Protein AF-A0A7S4K8N4-F1 (afdb_monomer_lite)

Secondary structure (DSSP, 8-state):
--HHHHHHHHHHHHHHT-SS--HHHHHHHHHHHHHHHHTT--S-HHHHHHHHHHHHHHHHHHHHHHHHHHTS----HHHHHHHHHHHHHHHHHHHHHHHHHHHHHHHHHHHHH--

pLDDT: mean 83.5, std 9.21, range [55.28, 95.31]

Structure (mmCIF, N/CA/C/O backbone):
data_AF-A0A7S4K8N4-F1
#
_entry.id   AF-A0A7S4K8N4-F1
#
loop_
_atom_site.group_PDB
_atom_site.id
_atom_site.type_symbol
_atom_site.label_atom_id
_atom_site.label_alt_id
_atom_site.label_comp_id
_atom_site.label_asym_id
_atom_site.label_entity_id
_atom_site.label_seq_id
_atom_site.pdbx_PDB_ins_code
_atom_site.Cartn_x
_atom_site.Cartn_y
_atom_site.Cartn_z
_atom_site.occupancy
_atom_site.B_iso_or_equiv
_atom_site.auth_seq_id
_atom_site.auth_comp_id
_atom_site.auth_asym_id
_atom_site.auth_atom_id
_atom_site.pdbx_PDB_model_num
ATOM 1 N N . ASN A 1 1 ? 3.734 -0.345 -23.727 1.00 64.62 1 ASN A N 1
ATOM 2 C CA . ASN A 1 1 ? 2.789 0.740 -23.383 1.00 64.62 1 ASN A CA 1
ATOM 3 C C . ASN A 1 1 ? 2.795 0.883 -21.863 1.00 64.62 1 ASN A C 1
ATOM 5 O O . ASN A 1 1 ? 2.306 -0.019 -21.196 1.00 64.62 1 ASN A O 1
ATOM 9 N N . LYS A 1 2 ? 3.430 1.933 -21.319 1.00 78.88 2 LYS A N 1
ATOM 10 C CA . LYS A 1 2 ? 3.718 2.075 -19.873 1.00 78.88 2 LYS A CA 1
ATOM 11 C C . LYS A 1 2 ? 2.570 2.673 -19.048 1.00 78.88 2 LYS A C 1
ATOM 13 O O . LYS A 1 2 ? 2.656 2.744 -17.828 1.00 78.88 2 LYS A O 1
ATOM 18 N N . ILE A 1 3 ? 1.467 3.052 -19.697 1.00 83.38 3 ILE A N 1
ATOM 19 C CA . ILE A 1 3 ? 0.311 3.697 -19.052 1.00 83.38 3 ILE A CA 1
ATOM 20 C C . ILE A 1 3 ? -0.215 2.886 -17.855 1.00 83.38 3 ILE A C 1
ATOM 22 O O . ILE A 1 3 ? -0.474 3.456 -16.800 1.00 83.38 3 ILE A O 1
ATOM 26 N N . GLY A 1 4 ? -0.315 1.558 -17.983 1.00 83.12 4 GLY A N 1
ATOM 27 C CA . GLY A 1 4 ? -0.799 0.694 -16.899 1.00 83.12 4 GLY A CA 1
ATOM 28 C C . GLY A 1 4 ? 0.080 0.725 -15.643 1.00 83.12 4 GLY A C 1
ATOM 29 O O . GLY A 1 4 ? -0.440 0.724 -14.529 1.00 83.12 4 GLY A O 1
ATOM 30 N N . LEU A 1 5 ? 1.403 0.821 -15.817 1.00 83.56 5 LEU A N 1
ATOM 31 C CA . LEU A 1 5 ? 2.352 0.947 -14.713 1.00 83.56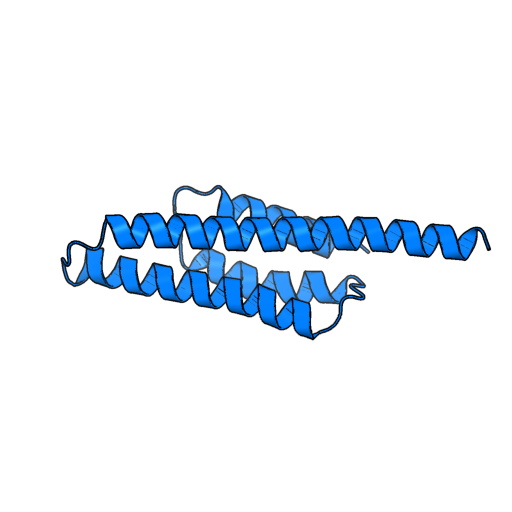 5 LEU A CA 1
ATOM 32 C C . LEU A 1 5 ? 2.169 2.282 -13.984 1.00 83.56 5 LEU A C 1
ATOM 34 O O . LEU A 1 5 ? 2.053 2.296 -12.761 1.00 83.56 5 LEU A O 1
ATOM 38 N N . TYR A 1 6 ? 2.092 3.393 -14.723 1.00 87.88 6 TYR A N 1
ATOM 39 C CA . TYR A 1 6 ? 1.951 4.722 -14.122 1.00 87.88 6 TYR A CA 1
ATOM 40 C C . TYR A 1 6 ? 0.627 4.893 -13.376 1.00 87.88 6 TYR A C 1
ATOM 42 O O . TYR A 1 6 ? 0.628 5.435 -12.271 1.00 87.88 6 TYR A O 1
ATOM 50 N N . ILE A 1 7 ? -0.478 4.361 -13.914 1.00 88.81 7 ILE A N 1
ATOM 51 C CA . ILE A 1 7 ? -1.773 4.343 -13.216 1.00 88.81 7 ILE A CA 1
ATOM 52 C C . ILE A 1 7 ? -1.659 3.552 -11.906 1.00 88.81 7 ILE A C 1
ATOM 54 O O . ILE A 1 7 ? -2.104 4.027 -10.864 1.00 88.81 7 ILE A O 1
ATOM 58 N N . CYS A 1 8 ? -1.012 2.383 -11.924 1.00 86.69 8 CYS A N 1
ATOM 59 C CA . CYS A 1 8 ? -0.812 1.579 -10.718 1.00 86.69 8 CYS A CA 1
ATOM 60 C C . CYS A 1 8 ? 0.031 2.320 -9.665 1.00 86.69 8 CYS A C 1
ATOM 62 O O . CYS A 1 8 ? -0.373 2.409 -8.505 1.00 86.69 8 CYS A O 1
ATOM 64 N N . CYS A 1 9 ? 1.155 2.924 -10.066 1.00 89.19 9 CYS A N 1
ATOM 65 C CA . CYS A 1 9 ? 1.998 3.724 -9.173 1.00 89.19 9 CYS A CA 1
ATOM 66 C C . CYS A 1 9 ? 1.234 4.911 -8.568 1.00 89.19 9 CYS A C 1
ATOM 68 O O . CYS A 1 9 ? 1.323 5.146 -7.361 1.00 89.19 9 CYS A O 1
ATOM 70 N N . GLN A 1 10 ? 0.448 5.628 -9.377 1.00 91.94 10 GLN A N 1
ATOM 71 C CA . GLN A 1 10 ? -0.388 6.729 -8.904 1.00 91.94 10 GLN A CA 1
ATOM 72 C C . GLN A 1 10 ? -1.418 6.249 -7.875 1.00 91.94 10 GLN A C 1
ATOM 74 O O . GLN A 1 10 ? -1.596 6.897 -6.843 1.00 91.94 10 GLN A O 1
ATOM 79 N N . THR A 1 11 ? -2.073 5.108 -8.112 1.00 90.69 11 THR A N 1
ATOM 80 C CA . THR A 1 11 ? -3.048 4.557 -7.163 1.00 90.69 11 THR A CA 1
ATOM 81 C C . THR A 1 11 ? -2.396 4.087 -5.865 1.00 90.69 11 THR A C 1
ATOM 83 O O . THR A 1 11 ? -2.928 4.383 -4.796 1.00 90.69 11 THR A O 1
ATOM 86 N N . ILE A 1 12 ? -1.237 3.420 -5.924 1.00 89.62 12 ILE A N 1
ATOM 87 C CA . ILE A 1 12 ? -0.487 3.015 -4.721 1.00 89.62 12 ILE A CA 1
ATOM 88 C C . ILE A 1 12 ? -0.147 4.244 -3.872 1.00 89.62 12 ILE A C 1
ATOM 90 O O . ILE A 1 12 ? -0.383 4.238 -2.663 1.00 89.62 12 ILE A O 1
ATOM 94 N N . ALA A 1 13 ? 0.364 5.309 -4.498 1.00 91.94 13 ALA A N 1
ATOM 95 C CA . ALA A 1 13 ? 0.668 6.556 -3.805 1.00 91.94 13 ALA A CA 1
ATOM 96 C C . ALA A 1 13 ? -0.600 7.189 -3.206 1.00 91.94 13 ALA A C 1
ATOM 98 O O . ALA A 1 13 ? -0.621 7.531 -2.026 1.00 91.94 13 ALA A O 1
ATOM 99 N N . PHE A 1 14 ? -1.685 7.278 -3.978 1.00 92.12 14 PHE A N 1
ATOM 100 C CA . PHE A 1 14 ? -2.954 7.828 -3.500 1.00 92.12 14 PHE A CA 1
ATOM 101 C C . PHE A 1 14 ? -3.485 7.094 -2.262 1.00 92.12 14 PHE A C 1
ATOM 103 O O . PHE A 1 14 ? -3.898 7.740 -1.299 1.00 92.12 14 PHE A O 1
ATOM 110 N N . VAL A 1 15 ? -3.467 5.759 -2.260 1.00 90.94 15 VAL A N 1
ATOM 111 C CA . VAL A 1 15 ? -3.943 4.966 -1.118 1.00 90.94 15 VAL A CA 1
ATOM 112 C C . VAL A 1 15 ? -3.018 5.125 0.088 1.00 90.94 15 VAL A C 1
ATOM 114 O O . VAL A 1 15 ? -3.507 5.296 1.201 1.00 90.94 15 VAL A O 1
ATOM 117 N N . ALA A 1 16 ? -1.699 5.114 -0.120 1.00 90.00 16 ALA A N 1
ATOM 118 C CA . ALA A 1 16 ? -0.729 5.230 0.967 1.00 90.00 16 ALA A CA 1
ATOM 119 C C . ALA A 1 16 ? -0.824 6.565 1.720 1.00 90.00 16 ALA A C 1
ATOM 121 O O . ALA A 1 16 ? -0.659 6.595 2.936 1.00 90.00 16 ALA A O 1
ATOM 122 N N . PHE A 1 17 ? -1.103 7.660 1.009 1.00 91.00 17 PHE A N 1
ATOM 123 C CA . PHE A 1 17 ? -1.220 8.998 1.596 1.00 91.00 17 PHE A CA 1
ATOM 124 C C . PHE A 1 17 ? -2.647 9.364 2.024 1.00 91.00 17 PHE A C 1
ATOM 126 O O . PHE A 1 17 ? -2.883 10.470 2.515 1.00 91.00 17 PHE A O 1
ATOM 133 N N . ASN A 1 18 ? -3.612 8.458 1.865 1.00 90.38 18 ASN A N 1
ATOM 134 C CA . ASN A 1 18 ? -4.976 8.715 2.297 1.00 90.38 18 ASN A CA 1
ATOM 13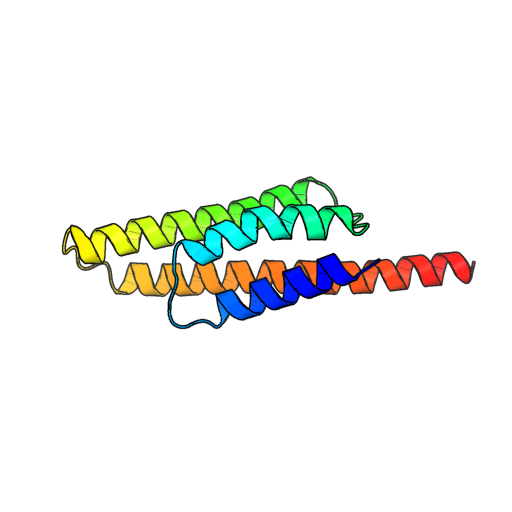5 C C . ASN A 1 18 ? -5.132 8.550 3.809 1.00 90.38 18 ASN A C 1
ATOM 137 O O . ASN A 1 18 ? -4.667 7.583 4.407 1.00 90.38 18 ASN A O 1
ATOM 141 N N . LYS A 1 19 ? -5.869 9.478 4.426 1.00 83.19 19 LYS A N 1
ATOM 142 C CA . LYS A 1 19 ? -6.194 9.420 5.859 1.00 83.19 19 LYS A CA 1
ATOM 143 C C . LYS A 1 19 ? -7.207 8.318 6.189 1.00 83.19 19 LYS A C 1
ATOM 145 O O . LYS A 1 19 ? -7.218 7.813 7.307 1.00 83.19 19 LYS A O 1
ATOM 150 N N . VAL A 1 20 ? -8.084 7.986 5.243 1.00 83.25 20 VAL A N 1
ATOM 151 C CA . VAL A 1 20 ? -9.157 7.000 5.421 1.00 83.25 20 VAL A CA 1
ATOM 152 C C . VAL A 1 20 ? -8.820 5.766 4.610 1.00 83.25 20 VAL A C 1
ATOM 154 O O . VAL A 1 20 ? -8.604 5.888 3.408 1.00 83.25 20 VAL A O 1
ATOM 157 N N . PHE A 1 21 ? -8.831 4.594 5.244 1.00 80.00 21 PHE A N 1
ATOM 158 C CA . PHE A 1 21 ? -8.682 3.306 4.573 1.00 80.00 21 PHE A CA 1
ATOM 159 C C . PHE A 1 21 ? -10.053 2.643 4.416 1.00 80.00 21 PHE A C 1
ATOM 161 O O . PHE A 1 21 ? -10.770 2.462 5.396 1.00 80.00 21 PHE A O 1
ATOM 168 N N . THR A 1 22 ? -10.432 2.292 3.185 1.00 84.06 22 THR A N 1
ATOM 169 C CA . THR A 1 22 ? -11.731 1.667 2.891 1.00 84.06 22 THR A CA 1
ATOM 170 C C . THR A 1 22 ? -11.549 0.377 2.098 1.00 84.06 22 THR A C 1
ATOM 172 O O . THR A 1 22 ? -10.571 0.218 1.366 1.00 84.06 22 THR A O 1
ATOM 175 N N . VAL A 1 23 ? -12.527 -0.533 2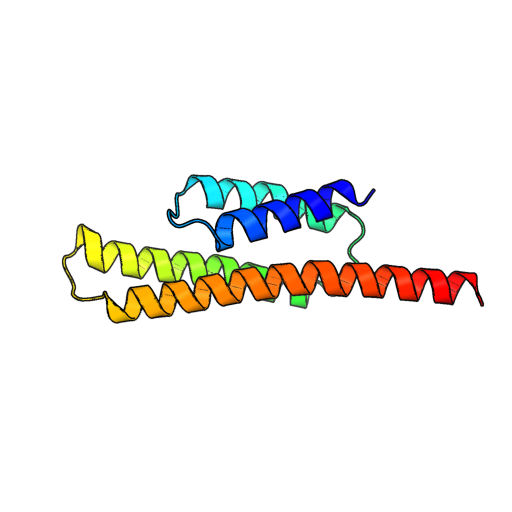.184 1.00 78.38 23 VAL A N 1
ATOM 176 C CA . VAL A 1 23 ? -12.556 -1.776 1.385 1.00 78.38 23 VAL A CA 1
ATOM 177 C C . VAL A 1 23 ? -12.459 -1.500 -0.121 1.00 78.38 23 VAL A C 1
ATOM 179 O O . VAL A 1 23 ? -11.904 -2.314 -0.855 1.00 78.38 23 VAL A O 1
ATOM 182 N N . GLN A 1 24 ? -12.913 -0.331 -0.585 1.00 81.88 24 GLN A N 1
ATOM 183 C CA . GLN A 1 24 ? -12.809 0.078 -1.986 1.00 81.88 24 GLN A CA 1
ATOM 184 C C . GLN A 1 24 ? -11.362 0.057 -2.506 1.00 81.88 24 GLN A C 1
ATOM 186 O O . GLN A 1 24 ? -11.133 -0.276 -3.669 1.00 81.88 24 GLN A O 1
ATOM 191 N N . TYR A 1 25 ? -10.376 0.362 -1.659 1.00 85.38 25 TYR A N 1
ATOM 192 C CA . TYR A 1 25 ? -8.969 0.347 -2.062 1.00 85.38 25 TYR A CA 1
ATOM 193 C C . TYR A 1 25 ? -8.462 -1.068 -2.348 1.00 85.38 25 TYR A C 1
ATOM 195 O O . TYR A 1 25 ? -7.654 -1.250 -3.254 1.00 85.38 25 TYR A O 1
ATOM 203 N N . LEU A 1 26 ? -8.977 -2.084 -1.644 1.00 76.38 26 LEU A N 1
ATOM 204 C CA . LEU A 1 26 ? -8.622 -3.489 -1.884 1.00 76.38 26 LEU A CA 1
ATOM 205 C C . LEU A 1 26 ? -8.998 -3.921 -3.303 1.00 76.38 26 LEU A C 1
ATOM 207 O O . LEU A 1 26 ? -8.223 -4.597 -3.978 1.00 76.38 26 LEU A O 1
ATOM 211 N N . VAL A 1 27 ? -10.162 -3.473 -3.779 1.00 81.38 27 VAL A N 1
ATOM 212 C CA . VAL A 1 27 ? -10.647 -3.762 -5.135 1.00 81.38 27 VAL A CA 1
ATOM 213 C C . VAL A 1 27 ? -9.693 -3.201 -6.190 1.00 81.38 27 VAL A C 1
ATOM 215 O O . VAL A 1 27 ? -9.414 -3.864 -7.189 1.00 81.38 27 VAL A O 1
ATOM 218 N N . TRP A 1 28 ? -9.136 -2.010 -5.959 1.00 83.94 28 TRP A N 1
ATOM 219 C CA . TRP A 1 28 ? -8.177 -1.406 -6.883 1.00 83.94 28 TRP A CA 1
ATOM 220 C C . TRP A 1 28 ? -6.887 -2.215 -6.994 1.00 83.94 28 TRP A C 1
ATOM 222 O O . TRP A 1 28 ? -6.382 -2.390 -8.101 1.00 83.94 28 TRP A O 1
ATOM 232 N N . TYR A 1 29 ? -6.387 -2.775 -5.891 1.00 79.19 29 TYR A N 1
ATOM 233 C CA . TYR A 1 29 ? -5.191 -3.616 -5.932 1.00 79.19 29 TYR A CA 1
ATOM 234 C C . TYR A 1 29 ? -5.391 -4.878 -6.778 1.00 79.19 29 TYR A C 1
ATOM 236 O O . TYR A 1 29 ? -4.518 -5.211 -7.579 1.00 79.19 29 TYR A O 1
ATOM 244 N N . PHE A 1 30 ? -6.549 -5.539 -6.690 1.00 77.56 30 PHE A N 1
ATOM 245 C CA . PHE A 1 30 ? -6.829 -6.721 -7.515 1.00 77.56 30 PHE A CA 1
ATOM 246 C C . PHE A 1 30 ? -6.874 -6.419 -9.017 1.00 77.56 30 PHE A C 1
ATOM 248 O O . PHE A 1 30 ? -6.480 -7.269 -9.812 1.00 77.56 30 PHE A O 1
ATOM 255 N N . ALA A 1 31 ? -7.312 -5.223 -9.412 1.00 79.12 31 ALA A N 1
ATOM 256 C CA . ALA A 1 31 ? -7.377 -4.826 -10.818 1.00 79.12 31 ALA A CA 1
ATOM 257 C C . ALA A 1 31 ? -6.040 -4.282 -11.355 1.00 79.12 31 ALA A C 1
ATOM 259 O O . ALA A 1 31 ? -5.647 -4.581 -12.484 1.00 79.12 31 ALA A O 1
ATOM 260 N N . LEU A 1 32 ? -5.328 -3.482 -10.557 1.00 75.75 32 LEU A N 1
ATOM 261 C CA . LEU A 1 32 ? -4.171 -2.712 -11.019 1.00 75.75 32 LEU A CA 1
ATOM 262 C C . LEU A 1 32 ? -2.850 -3.478 -10.946 1.00 75.75 32 LEU A C 1
ATOM 264 O O . LEU A 1 32 ? -1.970 -3.227 -11.771 1.00 75.75 32 LEU A O 1
ATOM 268 N N . LEU A 1 33 ? -2.698 -4.431 -10.017 1.00 72.31 33 LEU A N 1
ATOM 269 C CA . LEU A 1 33 ? -1.493 -5.266 -9.977 1.00 72.31 33 LEU A CA 1
ATOM 270 C C . LEU A 1 33 ? -1.326 -6.104 -11.261 1.00 72.31 33 LEU A C 1
ATOM 272 O O . LEU A 1 33 ? -0.268 -5.997 -11.883 1.00 72.31 33 LEU A O 1
ATOM 276 N N . PRO A 1 34 ? -2.334 -6.871 -11.731 1.00 74.50 34 PRO A N 1
ATOM 277 C CA . PRO A 1 34 ? -2.237 -7.609 -12.994 1.00 74.50 34 PRO A CA 1
ATOM 278 C C . PRO A 1 34 ? -1.927 -6.708 -14.193 1.00 74.50 34 PRO A C 1
ATOM 280 O O . PRO A 1 34 ?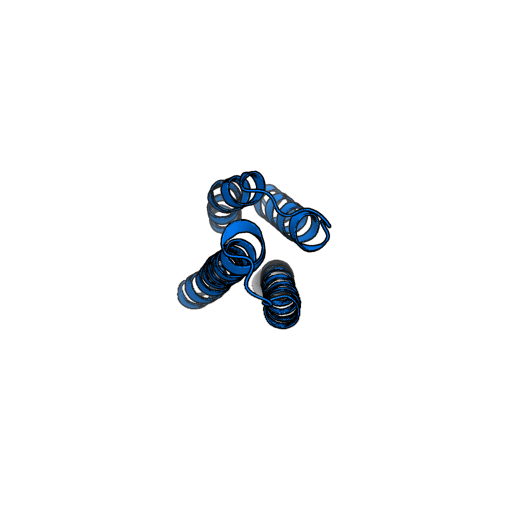 -1.147 -7.085 -15.067 1.00 74.50 34 PRO A O 1
ATOM 283 N N . LEU A 1 35 ? -2.495 -5.499 -14.215 1.00 72.44 35 LEU A N 1
ATOM 284 C CA . LEU A 1 35 ? -2.275 -4.529 -15.285 1.00 72.44 35 LEU A CA 1
ATOM 285 C C . LEU A 1 35 ? -0.836 -3.988 -15.298 1.00 72.44 35 LEU A C 1
ATOM 287 O O . LEU A 1 35 ? -0.232 -3.873 -16.366 1.00 72.44 35 LEU A O 1
ATOM 291 N N . ALA A 1 36 ? -0.263 -3.703 -14.127 1.00 70.19 36 ALA A N 1
ATOM 292 C CA . ALA A 1 36 ? 1.144 -3.333 -14.008 1.00 70.19 36 ALA A CA 1
ATOM 293 C C . ALA A 1 36 ? 2.059 -4.474 -14.483 1.00 70.19 36 ALA A C 1
ATOM 295 O O . ALA A 1 36 ? 3.021 -4.228 -15.211 1.00 70.19 36 ALA A O 1
ATOM 296 N N . PHE A 1 37 ? 1.724 -5.727 -14.162 1.00 67.69 37 PHE A N 1
ATOM 297 C CA . PHE A 1 37 ? 2.497 -6.895 -14.598 1.00 67.69 37 PHE A CA 1
ATOM 298 C C . PHE A 1 37 ? 2.436 -7.128 -16.111 1.00 67.69 37 PHE A C 1
ATOM 300 O O . PHE A 1 37 ? 3.454 -7.452 -16.724 1.00 67.69 37 PHE A O 1
ATOM 307 N N . ALA A 1 38 ? 1.283 -6.891 -16.736 1.00 67.94 38 ALA A N 1
ATOM 308 C CA . ALA A 1 38 ? 1.116 -7.035 -18.182 1.00 67.94 38 ALA A CA 1
ATOM 309 C C . ALA A 1 38 ? 1.927 -6.015 -19.011 1.00 67.94 38 ALA A C 1
ATOM 311 O O . ALA A 1 38 ? 2.096 -6.198 -20.215 1.00 67.94 38 ALA A O 1
ATOM 312 N N . SER A 1 39 ? 2.447 -4.946 -18.398 1.00 64.62 39 SER A N 1
ATOM 313 C CA . SER A 1 39 ? 3.081 -3.826 -19.107 1.00 64.62 39 SER A CA 1
ATOM 314 C C . SER A 1 39 ? 4.541 -4.053 -19.547 1.00 64.62 39 SER A C 1
ATOM 316 O O . SER A 1 39 ? 5.120 -3.173 -20.185 1.00 64.62 39 SER A O 1
ATOM 318 N N . GLY A 1 40 ? 5.111 -5.241 -19.294 1.00 55.53 40 GLY A N 1
ATOM 319 C CA . GLY A 1 40 ? 6.453 -5.631 -19.768 1.00 55.53 40 GLY A CA 1
ATOM 320 C C . GLY A 1 40 ? 7.498 -5.832 -18.666 1.00 55.53 40 GLY A C 1
ATOM 321 O O . GLY A 1 40 ? 8.698 -5.779 -18.925 1.00 55.53 40 GLY A O 1
ATOM 322 N N . PHE A 1 41 ? 7.052 -6.073 -17.434 1.00 55.28 41 PHE A N 1
ATOM 323 C CA . PHE A 1 41 ? 7.902 -6.158 -16.252 1.00 55.28 41 PHE A CA 1
ATOM 324 C C . PHE A 1 41 ? 8.745 -7.451 -16.247 1.00 55.28 41 PHE A C 1
ATOM 326 O O . PHE A 1 41 ? 8.223 -8.553 -16.087 1.00 55.28 41 PHE A O 1
ATOM 333 N N . ARG A 1 42 ? 10.067 -7.329 -16.416 1.00 56.22 42 ARG A N 1
ATOM 334 C CA . ARG A 1 42 ? 11.029 -8.451 -16.378 1.00 56.22 42 ARG A CA 1
ATOM 335 C C . ARG A 1 42 ? 11.669 -8.623 -14.999 1.00 56.22 42 ARG A C 1
ATOM 337 O O . ARG A 1 42 ? 12.885 -8.742 -14.884 1.00 56.22 42 ARG A O 1
ATOM 344 N N . VAL A 1 43 ? 10.873 -8.619 -13.935 1.00 57.16 43 VAL A N 1
ATOM 345 C CA . VAL A 1 43 ? 11.383 -8.931 -12.591 1.00 57.16 43 VAL A CA 1
ATOM 346 C C . VAL A 1 43 ? 11.042 -10.374 -12.240 1.00 57.16 43 VAL A C 1
ATOM 348 O O . VAL A 1 43 ? 10.026 -10.923 -12.663 1.00 57.16 43 VAL A O 1
ATOM 351 N N . GLY A 1 44 ? 11.936 -11.035 -11.503 1.00 64.38 44 GLY A N 1
ATOM 352 C CA . GLY A 1 44 ? 11.740 -12.420 -11.095 1.00 64.38 44 GLY A CA 1
ATOM 353 C C . GLY A 1 44 ? 10.443 -12.576 -10.299 1.00 64.38 44 GLY A C 1
ATOM 354 O O . GLY A 1 44 ? 10.258 -11.909 -9.283 1.00 64.38 44 GLY A O 1
ATOM 355 N N . TYR A 1 45 ? 9.584 -13.505 -10.730 1.00 65.62 45 TYR A N 1
ATOM 356 C CA . TYR A 1 45 ? 8.298 -13.893 -10.121 1.00 65.62 45 TYR A CA 1
ATOM 357 C C . TYR A 1 45 ? 8.292 -13.907 -8.579 1.00 65.62 45 TYR A C 1
ATOM 359 O O . TYR A 1 45 ? 7.309 -13.535 -7.945 1.00 65.62 45 TYR A O 1
ATOM 367 N N . ARG A 1 46 ? 9.423 -14.269 -7.962 1.00 69.19 46 ARG A N 1
ATOM 368 C CA . ARG A 1 46 ? 9.617 -14.289 -6.506 1.00 69.19 46 ARG A CA 1
ATOM 369 C C . ARG A 1 46 ? 9.479 -12.919 -5.843 1.00 69.19 46 ARG A C 1
ATOM 371 O O . ARG A 1 46 ? 8.826 -12.825 -4.811 1.00 69.19 46 ARG A O 1
ATOM 378 N N . MET A 1 47 ? 10.064 -11.866 -6.413 1.00 69.44 47 MET A N 1
ATOM 379 C CA . MET A 1 47 ? 10.008 -10.530 -5.809 1.00 69.44 47 MET A CA 1
ATOM 380 C C . MET A 1 47 ? 8.583 -9.971 -5.852 1.00 69.44 47 MET A C 1
ATOM 382 O O . MET A 1 47 ? 8.137 -9.358 -4.892 1.00 69.44 47 MET A O 1
ATOM 386 N N . HIS A 1 48 ? 7.830 -10.283 -6.909 1.00 67.75 48 HIS A N 1
ATOM 387 C CA . HIS A 1 48 ? 6.407 -9.958 -7.005 1.00 67.75 48 HIS A CA 1
ATOM 388 C C . HIS A 1 48 ? 5.585 -10.623 -5.917 1.00 67.75 48 HIS A C 1
ATOM 390 O O . HIS A 1 48 ? 4.855 -9.956 -5.191 1.00 67.75 48 HIS A O 1
ATOM 396 N N . LEU A 1 49 ? 5.745 -11.936 -5.781 1.00 73.75 49 LEU A N 1
ATOM 397 C CA . LEU A 1 49 ? 5.013 -12.712 -4.794 1.00 73.75 49 LEU A CA 1
ATOM 398 C C . LEU A 1 49 ? 5.302 -12.218 -3.380 1.00 73.75 49 LEU A C 1
ATOM 400 O O . LEU A 1 49 ? 4.371 -12.053 -2.599 1.00 73.75 49 LEU A O 1
ATOM 404 N N . VAL A 1 50 ? 6.565 -11.910 -3.074 1.00 78.12 50 VAL A N 1
ATOM 405 C CA . VAL A 1 50 ? 6.960 -11.356 -1.776 1.00 78.12 50 VAL A CA 1
ATOM 406 C C . VAL A 1 50 ? 6.319 -9.991 -1.544 1.00 78.12 50 VAL A C 1
ATOM 408 O O . VAL A 1 50 ? 5.639 -9.824 -0.536 1.00 78.12 50 VAL A O 1
ATOM 411 N N . THR A 1 51 ? 6.465 -9.032 -2.461 1.00 71.38 51 THR A N 1
ATOM 412 C CA . THR A 1 51 ? 5.961 -7.668 -2.241 1.00 71.38 51 THR A CA 1
ATOM 413 C C . THR A 1 51 ? 4.432 -7.616 -2.196 1.00 71.38 51 THR A C 1
ATOM 415 O O . THR A 1 51 ? 3.866 -6.936 -1.341 1.00 71.38 51 THR A O 1
ATOM 418 N N . THR A 1 52 ? 3.742 -8.378 -3.050 1.00 73.81 52 THR A N 1
ATOM 419 C CA . THR A 1 52 ? 2.276 -8.491 -3.011 1.00 73.81 52 THR A CA 1
ATOM 420 C C . THR A 1 52 ? 1.804 -9.187 -1.735 1.00 73.81 52 THR A C 1
ATOM 422 O O . THR A 1 52 ? 0.855 -8.720 -1.110 1.00 73.81 52 THR A O 1
ATOM 425 N N . SER A 1 53 ? 2.478 -10.256 -1.296 1.00 79.25 53 SER A N 1
ATOM 426 C CA . SER A 1 53 ? 2.132 -10.936 -0.038 1.00 79.25 53 SER A CA 1
ATOM 427 C C . SER A 1 53 ? 2.373 -10.043 1.175 1.00 79.25 53 SER A C 1
ATOM 429 O O . SER A 1 53 ? 1.571 -10.054 2.103 1.00 79.25 53 SER A O 1
ATOM 431 N N . LEU A 1 54 ? 3.437 -9.235 1.158 1.00 80.12 54 LEU A N 1
ATOM 432 C CA . LEU A 1 54 ? 3.731 -8.266 2.212 1.00 80.12 54 LEU A CA 1
ATOM 433 C C . LEU A 1 54 ? 2.639 -7.191 2.291 1.00 80.12 54 LEU A C 1
ATOM 435 O O . LEU A 1 54 ? 2.198 -6.841 3.383 1.00 80.12 54 LEU A O 1
ATOM 439 N N . LEU A 1 55 ? 2.166 -6.707 1.138 1.00 80.12 55 LEU A N 1
ATOM 440 C CA . LEU A 1 55 ? 1.084 -5.728 1.053 1.00 80.12 55 LEU A CA 1
ATOM 441 C C . LEU A 1 55 ? -0.236 -6.304 1.585 1.00 80.12 55 LEU A C 1
ATOM 443 O O . LEU A 1 55 ? -0.842 -5.727 2.486 1.00 80.12 55 LEU A O 1
ATOM 447 N N . VAL A 1 56 ? -0.659 -7.458 1.061 1.00 82.00 56 VAL A N 1
ATOM 448 C CA . VAL A 1 56 ? -1.917 -8.116 1.451 1.00 82.00 56 VAL A CA 1
ATOM 449 C C . VAL A 1 56 ? -1.873 -8.550 2.917 1.00 82.00 56 VAL A C 1
ATOM 451 O O . VAL A 1 56 ? -2.832 -8.330 3.656 1.00 82.00 56 VAL A O 1
ATOM 454 N N . GLY A 1 57 ? -0.747 -9.109 3.365 1.00 85.25 57 GLY A N 1
ATOM 455 C CA . GLY A 1 57 ? -0.527 -9.489 4.757 1.00 85.25 57 GLY A CA 1
ATOM 456 C C . GLY A 1 57 ? -0.539 -8.284 5.697 1.00 85.25 57 GLY A C 1
ATOM 457 O O . GLY A 1 57 ? -1.188 -8.335 6.740 1.00 85.25 57 GLY A O 1
ATOM 458 N N . GLY A 1 58 ? 0.105 -7.179 5.308 1.00 84.00 58 GLY A N 1
ATOM 459 C CA . GLY A 1 58 ? 0.085 -5.923 6.059 1.00 84.00 58 GLY A CA 1
ATOM 460 C C . GLY A 1 58 ? -1.323 -5.340 6.192 1.00 84.00 58 GLY A C 1
ATOM 461 O O . GLY A 1 58 ? -1.726 -4.964 7.291 1.00 84.00 58 GLY A O 1
ATOM 462 N N . MET A 1 59 ? -2.105 -5.338 5.108 1.00 85.56 59 MET A N 1
ATOM 463 C CA . MET A 1 59 ? -3.510 -4.908 5.130 1.00 85.56 59 MET A CA 1
ATOM 464 C C . MET A 1 59 ? -4.379 -5.812 6.010 1.00 85.56 59 MET A C 1
ATOM 466 O O . MET A 1 59 ? -5.167 -5.312 6.810 1.00 85.56 59 MET A O 1
ATOM 470 N N . GLY A 1 60 ? -4.226 -7.135 5.898 1.00 88.06 60 GLY A N 1
ATOM 471 C CA . GLY A 1 60 ? -4.972 -8.096 6.714 1.00 88.06 60 GLY A CA 1
ATOM 472 C C . GLY A 1 60 ? -4.643 -7.979 8.204 1.00 88.06 60 GLY A C 1
ATOM 473 O O . GLY A 1 60 ? -5.545 -7.989 9.042 1.00 88.06 60 GLY A O 1
ATOM 474 N N . MET A 1 61 ? -3.363 -7.795 8.536 1.00 89.31 61 MET A N 1
ATOM 475 C CA . MET A 1 61 ? -2.911 -7.563 9.908 1.00 89.31 61 MET A CA 1
ATOM 476 C C . MET A 1 61 ? -3.481 -6.257 10.472 1.00 89.31 61 MET A C 1
ATOM 478 O O . MET A 1 61 ? -4.021 -6.253 11.579 1.00 89.31 61 MET A O 1
ATOM 482 N N . TRP A 1 62 ? -3.407 -5.165 9.706 1.00 90.44 62 TRP A N 1
ATOM 483 C CA . TRP A 1 62 ? -3.979 -3.879 10.100 1.00 90.44 62 TRP A CA 1
ATOM 484 C C . TRP A 1 62 ? -5.483 -3.989 10.360 1.00 90.44 62 TRP A C 1
ATOM 486 O O . TRP A 1 62 ? -5.957 -3.572 11.416 1.00 90.44 62 TRP A O 1
ATOM 496 N N . LEU A 1 63 ? -6.217 -4.627 9.442 1.00 89.88 63 LEU A N 1
ATOM 497 C CA . LEU A 1 63 ? -7.658 -4.839 9.560 1.00 89.88 63 LEU A CA 1
ATOM 498 C C . LEU A 1 63 ? -8.010 -5.670 10.799 1.00 89.88 63 LEU A C 1
ATOM 500 O O . LEU A 1 63 ? -8.953 -5.343 11.516 1.00 89.88 63 LEU A O 1
ATOM 504 N N . GLY A 1 64 ? -7.228 -6.711 11.092 1.00 91.31 64 GLY A N 1
ATOM 505 C CA . GLY A 1 64 ? -7.403 -7.525 12.292 1.00 91.31 64 GLY A CA 1
ATOM 506 C C . GLY A 1 64 ? -7.231 -6.726 13.588 1.00 91.31 64 GLY A C 1
ATOM 507 O O . GLY A 1 64 ? -7.980 -6.935 14.543 1.00 91.31 64 GLY A O 1
ATOM 508 N N . PHE A 1 65 ? -6.285 -5.785 13.639 1.00 91.94 65 PHE A N 1
ATOM 509 C CA . PHE A 1 65 ? -6.114 -4.912 14.805 1.00 91.94 65 PHE A CA 1
ATOM 510 C C . PHE A 1 65 ? -7.176 -3.816 14.888 1.00 91.94 65 PHE A C 1
ATOM 512 O O . PHE A 1 65 ? -7.661 -3.544 15.987 1.00 91.94 65 PHE A O 1
ATOM 519 N N . ALA A 1 66 ? -7.583 -3.244 13.754 1.00 90.94 66 ALA A N 1
ATOM 520 C CA . ALA A 1 66 ? -8.682 -2.285 13.693 1.00 90.94 66 ALA A CA 1
ATOM 521 C C . ALA A 1 66 ? -9.980 -2.923 14.206 1.00 90.94 66 ALA A C 1
ATOM 523 O O . ALA A 1 66 ? -10.653 -2.351 15.058 1.00 90.94 66 ALA A O 1
ATOM 524 N N . TYR A 1 67 ? -10.259 -4.165 13.794 1.00 92.88 67 TYR A N 1
ATOM 525 C CA . TYR A 1 67 ? -11.415 -4.919 14.269 1.00 92.88 67 TYR A CA 1
ATOM 526 C C . TYR A 1 67 ? -11.409 -5.104 15.794 1.00 92.88 67 TYR A C 1
ATOM 528 O O . TYR A 1 67 ? -12.420 -4.894 16.464 1.00 92.88 67 TYR A O 1
ATOM 536 N N . GLN A 1 68 ? -10.256 -5.465 16.365 1.00 94.00 68 GLN A N 1
ATOM 537 C CA . GLN A 1 68 ? -10.120 -5.629 17.814 1.00 94.00 68 GLN A CA 1
ATOM 538 C C . GLN A 1 68 ? -10.299 -4.316 18.584 1.00 94.00 68 GLN A C 1
ATOM 540 O O . GLN A 1 68 ? -10.848 -4.335 19.687 1.00 94.00 68 GLN A O 1
ATOM 545 N N . LEU A 1 69 ? -9.830 -3.200 18.024 1.00 93.44 69 LEU A N 1
ATOM 546 C CA . LEU A 1 69 ? -9.983 -1.881 18.629 1.00 93.44 69 LEU A CA 1
ATOM 547 C C . LEU A 1 69 ? -11.444 -1.417 18.585 1.00 93.44 69 LEU A C 1
ATOM 549 O O . LEU A 1 69 ? -11.986 -1.014 19.609 1.00 93.44 69 LEU A O 1
ATOM 553 N N . GLU A 1 70 ? -12.070 -1.489 17.410 1.00 91.88 70 GLU A N 1
ATOM 554 C CA . GLU A 1 70 ? -13.368 -0.864 17.140 1.00 91.88 70 GLU A CA 1
ATOM 555 C C . GLU A 1 70 ? -14.554 -1.727 17.586 1.00 91.88 70 GLU A C 1
ATOM 557 O O . GLU A 1 70 ? -15.479 -1.216 18.211 1.00 91.88 70 GLU A O 1
ATOM 562 N N . PHE A 1 71 ? -14.518 -3.041 17.335 1.00 94.50 71 PHE A N 1
ATOM 563 C CA . PHE A 1 71 ? -15.643 -3.933 17.645 1.00 94.50 71 PHE A CA 1
ATOM 564 C C . PHE A 1 71 ? -15.488 -4.665 18.977 1.00 94.50 71 PHE A C 1
ATOM 566 O O . PHE A 1 71 ? -16.482 -4.926 19.649 1.00 94.50 71 PHE A O 1
ATOM 573 N N . LEU A 1 72 ? -14.258 -5.014 19.371 1.00 95.31 72 LEU A N 1
ATOM 574 C CA . LEU A 1 72 ? -14.006 -5.734 20.629 1.00 95.31 72 LEU A CA 1
ATOM 575 C C . LEU A 1 72 ? -13.584 -4.815 21.784 1.00 95.31 72 LEU A C 1
ATOM 577 O O . LEU A 1 72 ? -13.408 -5.302 22.900 1.00 95.31 72 LEU A O 1
ATOM 581 N N . GLY A 1 73 ? -13.390 -3.516 21.532 1.00 93.94 73 GLY A N 1
ATOM 582 C CA . GLY A 1 73 ? -13.037 -2.526 22.555 1.00 93.94 73 GLY A CA 1
ATOM 583 C C . GLY A 1 73 ? -11.682 -2.761 23.232 1.00 93.94 73 GLY A C 1
ATOM 584 O O . GLY A 1 73 ? -11.448 -2.263 24.334 1.00 93.94 73 GLY A O 1
ATOM 585 N N . LYS A 1 74 ? -10.778 -3.538 22.619 1.00 94.25 74 LYS A N 1
ATOM 586 C CA . LYS A 1 74 ? -9.449 -3.810 23.186 1.00 94.25 74 LYS A CA 1
ATOM 587 C C . LYS A 1 74 ? -8.529 -2.602 22.984 1.00 94.25 74 LYS A C 1
ATOM 589 O O . LYS A 1 74 ? -8.562 -2.008 21.909 1.00 94.25 74 LYS A O 1
ATOM 594 N N . PRO A 1 75 ? -7.635 -2.268 23.933 1.00 93.88 75 PRO A N 1
ATOM 595 C CA . PRO A 1 75 ? -6.750 -1.103 23.839 1.00 93.88 75 PRO A CA 1
ATOM 596 C C . PRO A 1 75 ? -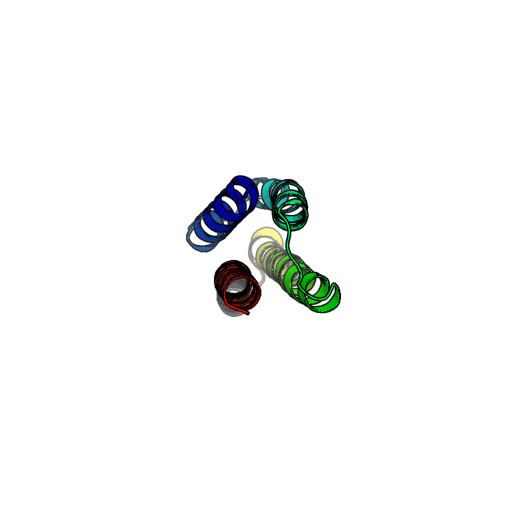5.576 -1.330 22.862 1.00 93.88 75 PRO A C 1
ATOM 598 O O . PRO A 1 75 ? -4.410 -1.325 23.243 1.00 93.88 75 PRO A O 1
ATOM 601 N N . MET A 1 76 ? -5.877 -1.516 21.577 1.00 93.69 76 MET A N 1
ATOM 602 C CA . MET A 1 76 ? -4.913 -1.831 20.512 1.00 93.69 76 MET A CA 1
ATOM 603 C C . MET A 1 76 ? -4.350 -0.584 19.811 1.00 93.69 76 MET A C 1
ATOM 605 O O . MET A 1 76 ? -3.773 -0.701 18.737 1.00 93.69 76 MET A O 1
ATOM 609 N N . TRP A 1 77 ? -4.502 0.613 20.388 1.00 91.38 77 TRP A N 1
ATOM 610 C CA . TRP A 1 77 ? -4.128 1.885 19.751 1.00 91.38 77 TRP A CA 1
ATOM 611 C C . TRP A 1 77 ? -2.674 1.923 19.267 1.00 91.38 77 TRP A C 1
ATOM 613 O O . TRP A 1 77 ? -2.422 2.220 18.102 1.00 91.38 77 TRP A O 1
ATOM 623 N N . LEU A 1 78 ? -1.714 1.578 20.134 1.00 93.44 78 LEU A N 1
ATOM 624 C CA . LEU A 1 78 ? -0.295 1.556 19.762 1.00 93.44 78 LEU A CA 1
ATOM 625 C C . LEU A 1 78 ? -0.018 0.517 18.672 1.00 93.44 78 LEU A C 1
ATOM 627 O O . LEU A 1 78 ? 0.665 0.818 17.699 1.00 93.44 78 LEU A O 1
ATOM 631 N N . THR A 1 79 ? -0.593 -0.680 18.802 1.00 92.94 79 THR A N 1
ATOM 632 C CA . THR A 1 79 ? -0.458 -1.760 17.816 1.00 92.94 79 THR A CA 1
ATOM 633 C C . THR A 1 79 ? -1.059 -1.380 16.463 1.00 92.94 79 THR A C 1
ATOM 635 O O . THR A 1 79 ? -0.518 -1.731 15.420 1.00 92.94 79 THR A O 1
ATOM 638 N N . LEU A 1 80 ? -2.162 -0.633 16.458 1.00 91.88 80 LEU A N 1
ATOM 639 C CA . LEU A 1 80 ? -2.796 -0.164 15.234 1.00 91.88 80 LEU A CA 1
ATOM 640 C C . LEU A 1 80 ? -1.960 0.926 14.559 1.00 91.88 80 LEU A C 1
ATOM 642 O O . LEU A 1 80 ? -1.811 0.908 13.338 1.00 91.88 80 LEU A O 1
ATOM 646 N N . VAL A 1 81 ? -1.363 1.841 15.327 1.00 91.50 81 VAL A N 1
ATOM 647 C CA . VAL A 1 81 ? -0.454 2.864 14.786 1.00 91.50 81 VAL A CA 1
ATOM 648 C C . VAL A 1 81 ? 0.802 2.216 14.202 1.00 91.50 81 VAL A C 1
ATOM 650 O O . VAL A 1 81 ? 1.191 2.551 13.082 1.00 91.50 81 VAL A O 1
ATOM 653 N N . THR A 1 82 ? 1.406 1.244 14.891 1.00 90.88 82 THR A N 1
ATOM 654 C CA . THR A 1 82 ? 2.575 0.525 14.357 1.00 90.88 82 THR A CA 1
ATOM 655 C C . THR A 1 82 ? 2.219 -0.292 13.117 1.00 90.88 82 THR A C 1
ATOM 657 O O . THR A 1 82 ? 2.950 -0.238 12.128 1.00 90.88 82 THR A O 1
ATOM 660 N N . ALA A 1 83 ? 1.071 -0.973 13.108 1.00 91.00 83 ALA A N 1
ATOM 661 C CA . ALA A 1 83 ? 0.574 -1.665 11.922 1.00 91.00 83 ALA A CA 1
ATOM 662 C C . ALA A 1 83 ? 0.307 -0.696 10.759 1.00 91.00 83 ALA A C 1
ATOM 664 O O . ALA A 1 83 ? 0.626 -1.015 9.617 1.00 91.00 83 ALA A O 1
ATOM 665 N N . SER A 1 84 ? -0.219 0.503 11.037 1.00 89.69 84 SER A N 1
ATOM 666 C CA . SER A 1 84 ? -0.436 1.552 10.027 1.00 89.69 84 SER A CA 1
ATOM 667 C C . SER A 1 84 ? 0.887 1.992 9.402 1.00 89.69 84 SER A C 1
ATOM 669 O O . SER A 1 84 ? 0.996 2.083 8.181 1.00 89.69 84 SER A O 1
ATOM 671 N N . ALA A 1 85 ? 1.913 2.213 10.229 1.00 91.00 85 ALA A N 1
ATOM 672 C CA . ALA A 1 85 ? 3.243 2.602 9.772 1.00 91.00 85 ALA A CA 1
ATOM 673 C C . ALA A 1 85 ? 3.913 1.500 8.933 1.00 91.00 85 ALA A C 1
ATOM 675 O O . ALA A 1 85 ? 4.489 1.789 7.885 1.00 91.00 85 ALA A O 1
ATOM 676 N N . LEU A 1 86 ? 3.793 0.233 9.348 1.00 88.00 86 LEU A N 1
ATOM 677 C CA . LEU A 1 86 ? 4.290 -0.914 8.579 1.00 88.00 86 LEU A CA 1
ATOM 678 C C . LEU A 1 86 ? 3.559 -1.062 7.244 1.00 88.00 86 LEU A C 1
ATOM 680 O O . LEU A 1 86 ? 4.195 -1.280 6.213 1.00 88.00 86 LEU A O 1
ATOM 684 N N . MET A 1 87 ? 2.235 -0.899 7.243 1.00 87.81 87 MET A N 1
ATOM 685 C CA . MET A 1 87 ? 1.436 -0.913 6.022 1.00 87.81 87 MET A CA 1
ATOM 686 C C . MET A 1 87 ? 1.878 0.208 5.075 1.00 87.81 87 MET A C 1
ATOM 688 O O . MET A 1 87 ? 2.094 -0.052 3.890 1.00 87.81 87 MET A O 1
ATOM 692 N N . PHE A 1 88 ? 2.072 1.427 5.580 1.00 89.56 88 PHE A N 1
ATOM 693 C CA . PHE A 1 88 ? 2.576 2.556 4.797 1.00 89.56 88 PHE A CA 1
ATOM 694 C C . PHE A 1 88 ? 3.962 2.269 4.199 1.00 89.56 88 PHE A C 1
ATOM 696 O O . PHE A 1 88 ? 4.163 2.437 2.995 1.00 89.56 88 PHE A O 1
ATOM 703 N N . ALA A 1 89 ? 4.896 1.753 5.004 1.00 88.88 89 ALA A N 1
ATOM 704 C CA . ALA A 1 89 ? 6.216 1.344 4.528 1.00 88.88 89 ALA A CA 1
ATOM 705 C C . ALA A 1 89 ? 6.124 0.262 3.436 1.00 88.88 89 ALA A C 1
ATOM 707 O O . ALA A 1 89 ? 6.831 0.339 2.430 1.00 88.88 89 ALA A O 1
ATOM 708 N N . GLY A 1 90 ? 5.204 -0.697 3.580 1.00 85.81 90 GLY A N 1
ATOM 709 C CA . GLY A 1 90 ? 4.902 -1.703 2.561 1.00 85.81 90 GLY A CA 1
ATOM 710 C C . GLY A 1 90 ? 4.470 -1.079 1.231 1.00 85.81 90 GLY A C 1
ATOM 711 O O . GLY A 1 90 ? 5.049 -1.391 0.190 1.00 85.81 90 GLY A O 1
ATOM 712 N N . HIS A 1 91 ? 3.531 -0.130 1.261 1.00 88.56 91 HIS A N 1
ATOM 713 C CA . HIS A 1 91 ? 3.087 0.591 0.062 1.00 88.56 91 HIS A CA 1
ATOM 714 C C . HIS A 1 91 ? 4.224 1.377 -0.605 1.00 88.56 91 HIS A C 1
ATOM 716 O O . HIS A 1 91 ? 4.392 1.299 -1.822 1.00 88.56 91 HIS A O 1
ATOM 722 N N . MET A 1 92 ? 5.030 2.101 0.177 1.00 90.50 92 MET A N 1
ATOM 723 C CA . MET A 1 92 ? 6.160 2.874 -0.351 1.00 90.50 92 MET A CA 1
ATOM 724 C C . MET A 1 92 ? 7.260 1.979 -0.916 1.00 90.50 92 MET A C 1
ATOM 726 O O . MET A 1 92 ? 7.819 2.282 -1.968 1.00 90.50 92 MET A O 1
ATOM 730 N N . SER A 1 93 ? 7.528 0.835 -0.286 1.00 85.62 93 SER A N 1
ATOM 731 C CA . SER A 1 93 ? 8.483 -0.137 -0.819 1.00 85.62 93 SER A CA 1
ATOM 732 C C . SER A 1 93 ? 8.027 -0.712 -2.164 1.00 85.62 93 SER A C 1
ATOM 734 O O . SER A 1 93 ? 8.843 -0.830 -3.081 1.00 85.62 93 SER A O 1
ATOM 736 N N . LEU A 1 94 ? 6.727 -0.996 -2.324 1.00 84.38 94 LEU A N 1
ATOM 737 C CA . LEU A 1 94 ? 6.149 -1.441 -3.592 1.00 84.38 94 LEU A CA 1
ATOM 738 C C . LEU A 1 94 ? 6.245 -0.343 -4.656 1.00 84.38 94 LEU A C 1
ATOM 740 O O . LEU A 1 94 ? 6.725 -0.610 -5.755 1.00 84.38 94 LEU A O 1
ATOM 744 N N . PHE A 1 95 ? 5.850 0.885 -4.321 1.00 88.06 95 PHE A N 1
ATOM 745 C CA . PHE A 1 95 ? 5.941 2.039 -5.215 1.00 88.06 95 PHE A CA 1
ATOM 746 C C . PHE A 1 95 ? 7.374 2.263 -5.723 1.00 88.06 95 PHE A C 1
ATOM 748 O O . PHE A 1 95 ? 7.607 2.287 -6.933 1.00 88.06 95 PHE A O 1
ATOM 755 N N . CYS A 1 96 ? 8.351 2.339 -4.815 1.00 87.56 96 CYS A N 1
ATOM 756 C CA . CYS A 1 96 ? 9.759 2.501 -5.176 1.00 87.56 96 CYS A CA 1
ATOM 757 C C . CYS A 1 96 ? 10.271 1.322 -6.010 1.00 87.56 96 CYS A C 1
ATOM 759 O O . CYS A 1 96 ? 10.981 1.528 -6.990 1.00 87.56 96 CYS A O 1
ATOM 761 N N . SER A 1 97 ? 9.884 0.090 -5.667 1.00 83.50 97 SER A N 1
ATOM 762 C CA . SER A 1 97 ? 10.272 -1.098 -6.435 1.00 83.50 97 SER A CA 1
ATOM 763 C C . SER A 1 97 ? 9.735 -1.055 -7.865 1.00 83.50 97 SER A C 1
ATOM 765 O O . SER A 1 97 ? 10.430 -1.480 -8.783 1.00 83.50 97 SER A O 1
ATOM 767 N N . LEU A 1 98 ? 8.519 -0.552 -8.080 1.00 82.94 98 LEU A N 1
ATOM 768 C CA . LEU A 1 98 ? 7.948 -0.425 -9.421 1.00 82.94 98 LEU A CA 1
ATOM 769 C C . LEU A 1 98 ? 8.701 0.615 -10.260 1.00 82.94 98 LEU A C 1
ATOM 771 O O . LEU A 1 98 ? 9.082 0.312 -11.388 1.00 82.94 98 LEU A O 1
ATOM 775 N N . ILE A 1 99 ? 8.979 1.794 -9.696 1.00 86.44 99 ILE A N 1
ATOM 776 C CA . ILE A 1 99 ? 9.673 2.883 -10.405 1.00 86.44 99 ILE A CA 1
ATOM 777 C C . ILE A 1 99 ? 11.138 2.543 -10.687 1.00 86.44 99 ILE A C 1
ATOM 779 O O . ILE A 1 99 ? 11.600 2.699 -11.814 1.00 86.44 99 ILE A O 1
ATOM 783 N N . LEU A 1 100 ? 11.877 2.057 -9.685 1.00 85.44 100 LEU A N 1
ATOM 784 C CA . LEU A 1 100 ? 13.301 1.749 -9.844 1.00 85.44 100 LEU A CA 1
ATOM 785 C C . LEU A 1 100 ? 13.533 0.636 -10.868 1.00 85.44 100 LEU A C 1
ATOM 787 O O . LEU A 1 100 ? 14.515 0.665 -11.602 1.00 85.44 100 LEU A O 1
ATOM 791 N N . ASN A 1 101 ? 12.638 -0.351 -10.930 1.00 81.62 101 ASN A N 1
ATOM 792 C CA . ASN A 1 101 ? 12.746 -1.410 -11.927 1.00 81.62 101 ASN A CA 1
ATOM 793 C C . ASN A 1 101 ? 12.385 -0.928 -13.337 1.00 81.62 101 ASN A C 1
ATOM 795 O O . ASN A 1 101 ? 12.995 -1.409 -14.288 1.00 81.62 101 ASN A O 1
ATOM 799 N N . ASP A 1 102 ? 11.452 0.017 -13.485 1.00 84.12 102 ASP A N 1
ATOM 800 C CA . ASP A 1 102 ? 11.171 0.638 -14.786 1.00 84.12 102 ASP A CA 1
ATOM 801 C C . ASP A 1 102 ? 12.388 1.419 -15.301 1.00 84.12 102 ASP A C 1
ATOM 803 O O . ASP A 1 102 ? 12.826 1.183 -16.425 1.00 84.12 102 ASP A O 1
ATOM 807 N N . ALA A 1 103 ? 13.003 2.246 -14.446 1.00 85.62 103 ALA A N 1
ATOM 808 C CA . ALA A 1 103 ? 14.216 2.998 -14.781 1.00 85.62 103 ALA A CA 1
ATOM 809 C C . ALA A 1 103 ? 15.381 2.072 -15.181 1.00 85.62 103 ALA A C 1
ATOM 811 O O . ALA A 1 103 ? 16.027 2.271 -16.207 1.00 85.62 103 ALA A O 1
ATOM 812 N N . ARG A 1 104 ? 15.606 0.990 -14.421 1.00 84.94 104 ARG A N 1
ATOM 813 C CA . ARG A 1 104 ? 16.619 -0.026 -14.763 1.00 84.94 104 ARG A CA 1
ATOM 814 C C . ARG A 1 104 ? 16.322 -0.736 -16.085 1.00 84.94 104 ARG A C 1
ATOM 816 O O . ARG A 1 104 ? 17.250 -1.072 -16.816 1.00 84.94 104 ARG A O 1
ATOM 823 N N . GLY A 1 105 ? 15.046 -0.984 -16.382 1.00 83.31 105 GLY A N 1
ATOM 824 C CA . GLY A 1 105 ? 14.623 -1.573 -17.650 1.00 83.31 105 GLY A CA 1
ATOM 825 C C . GLY A 1 105 ? 14.966 -0.684 -18.847 1.00 83.31 105 GLY A C 1
ATOM 826 O O . GLY A 1 105 ? 15.441 -1.194 -19.861 1.00 83.31 105 GLY A O 1
ATOM 827 N N . GLU A 1 106 ? 14.792 0.634 -18.713 1.00 84.75 106 GLU A N 1
ATOM 828 C CA . GLU A 1 106 ? 15.168 1.612 -19.744 1.00 84.75 106 GLU A CA 1
ATOM 829 C C . GLU A 1 106 ? 16.686 1.644 -19.981 1.00 84.75 106 GLU A C 1
ATOM 831 O O . GLU A 1 106 ? 17.124 1.533 -21.128 1.00 84.75 106 GLU A O 1
ATOM 836 N N . GLU A 1 107 ? 17.492 1.691 -18.914 1.00 85.75 107 GLU A N 1
ATOM 837 C CA . GLU A 1 107 ? 18.962 1.671 -19.013 1.00 85.75 107 GLU A CA 1
ATOM 838 C C . GLU A 1 107 ? 19.491 0.394 -19.694 1.00 85.75 107 GLU A C 1
ATOM 840 O O . GLU A 1 107 ? 20.443 0.431 -20.483 1.00 85.75 107 GLU A O 1
ATOM 845 N N . GLU A 1 108 ? 18.893 -0.766 -19.399 1.00 85.88 108 GLU A N 1
ATOM 846 C CA . GLU A 1 108 ? 19.266 -2.035 -20.031 1.00 85.88 108 GLU A CA 1
ATOM 847 C C . GLU A 1 108 ? 18.909 -2.075 -21.522 1.00 85.88 108 GLU A C 1
ATOM 849 O O . GLU A 1 108 ? 19.679 -2.623 -22.320 1.00 85.88 108 GLU A O 1
ATOM 854 N N . GLU A 1 109 ? 17.764 -1.515 -21.917 1.00 85.94 109 GLU A N 1
ATOM 855 C CA . GLU A 1 109 ? 17.375 -1.410 -23.326 1.00 85.94 109 GLU A CA 1
ATOM 856 C C . GLU A 1 109 ? 18.289 -0.454 -24.098 1.00 85.94 109 GLU A C 1
ATOM 858 O O . GLU A 1 109 ? 18.721 -0.785 -25.205 1.00 85.94 109 GLU A O 1
ATOM 863 N N . GLU A 1 110 ? 18.648 0.686 -23.513 1.00 88.06 110 GLU A N 1
ATOM 864 C CA . GLU A 1 110 ? 19.567 1.652 -24.120 1.00 88.06 110 GLU A CA 1
ATOM 865 C C . GLU A 1 110 ? 20.980 1.067 -24.287 1.00 88.06 110 GLU A C 1
ATOM 867 O O . GLU A 1 110 ? 21.578 1.151 -25.367 1.00 88.06 110 GLU A O 1
ATOM 872 N N . ARG A 1 111 ? 21.483 0.348 -23.273 1.00 89.06 111 ARG A N 1
ATOM 873 C CA . ARG A 1 111 ? 22.757 -0.391 -23.348 1.00 89.06 111 ARG A CA 1
ATOM 874 C C . ARG A 1 111 ? 22.756 -1.469 -24.438 1.00 89.06 111 ARG A C 1
ATOM 876 O O . ARG A 1 111 ? 23.802 -1.764 -25.010 1.00 89.06 111 ARG A O 1
ATOM 883 N N . ARG A 1 112 ? 21.611 -2.104 -24.706 1.00 88.12 112 ARG A N 1
ATOM 884 C CA . ARG A 1 112 ? 21.475 -3.100 -25.785 1.00 88.12 112 ARG A CA 1
ATOM 885 C C . ARG A 1 112 ? 21.420 -2.466 -27.171 1.00 88.12 112 ARG A C 1
ATOM 887 O O . ARG A 1 112 ? 21.822 -3.127 -28.113 1.00 88.12 112 ARG A O 1
ATOM 894 N N . ARG A 1 113 ? 20.910 -1.237 -27.300 1.00 88.88 113 ARG A N 1
ATOM 895 C CA . ARG A 1 113 ? 20.868 -0.499 -28.578 1.00 88.88 113 ARG A CA 1
ATOM 896 C C . ARG A 1 113 ? 22.210 0.124 -28.958 1.00 88.88 113 ARG A C 1
ATOM 898 O O . ARG A 1 113 ? 22.451 0.362 -30.132 1.00 88.88 113 ARG A O 1
ATOM 905 N N . THR A 1 114 ? 23.033 0.441 -27.961 1.00 90.88 114 THR A N 1
ATOM 906 C CA . THR A 1 114 ? 24.359 1.060 -28.131 1.00 90.88 114 THR A CA 1
ATOM 907 C C . THR A 1 114 ? 25.487 0.046 -28.352 1.00 90.88 114 THR A C 1
ATOM 909 O O . THR A 1 114 ? 26.597 0.451 -28.692 1.00 90.88 114 THR A O 1
ATOM 912 N N . LYS A 1 115 ?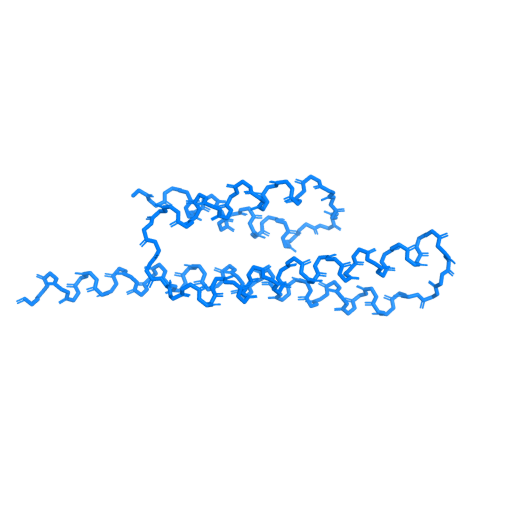 25.216 -1.251 -28.163 1.00 80.88 115 LYS A N 1
ATOM 913 C CA . LYS A 1 115 ? 26.096 -2.372 -28.520 1.00 80.88 115 LYS A CA 1
ATOM 914 C C . LYS A 1 115 ? 25.725 -2.936 -29.882 1.00 80.88 115 LYS A C 1
ATOM 916 O O . LYS A 1 115 ? 26.665 -3.364 -30.583 1.00 80.88 115 LYS A O 1
#

Sequence (115 aa):
NKIGLYICCQTIAFVAFNKVFTVQYLVWYFALLPLAFASGFRVGYRMHLVTTSLLVGGMGMWLGFAYQLEFLGKPMWLTLVTASALMFAGHMSLFCSLILNDARGEEEEERRRTK

Foldseek 3Di:
DQVLLVVLLVLLVVQLPDPDHDPVSVVVCVVSLVSLVVRDQPDPPVVSVVLVCQLVVLVVQLVVLVCCCPVVVDPCVVVNVVSSVSNSVSSVVVSCVSVVSVVVVVVVVVVVVVD

Organism: Guillardia theta (NCBI:txid55529)

Radius of gyration: 16.77 Å; chains: 1; bounding box: 42×24×52 Å

InterPro domains:
  IPR007704 GPI mannosyltransferase 1 [PF05007] (6-98)
  IPR007704 GPI mannosyltransferase 1 [PTHR12886] (6-100)